Protein AF-A0A9D6XAE0-F1 (afdb_monomer_lite)

Secondary structure (DSSP, 8-state):
-----PPPEEEEEE-S-HHHHHHHHHHHTTSSEEEEEESSTTTT-

Radius of gyration: 13.14 Å; chains: 1; bounding box: 31×17×37 Å

Foldseek 3Di:
DPPDCDPAAEDEAEALDPVVVVVVCVVCVPGSHHYDYDNHPVSVD

Structure (mmCIF, N/CA/C/O backbone):
data_AF-A0A9D6XAE0-F1
#
_entry.id   AF-A0A9D6XAE0-F1
#
loop_
_atom_site.group_PDB
_atom_site.id
_atom_site.type_symbol
_atom_site.label_atom_id
_atom_site.label_alt_id
_atom_site.label_comp_id
_atom_site.label_asym_id
_atom_site.label_entity_id
_atom_site.label_seq_id
_atom_site.pdbx_PDB_ins_code
_atom_site.Cartn_x
_atom_site.Cartn_y
_atom_site.Cartn_z
_atom_site.occupancy
_atom_site.B_iso_or_equiv
_atom_site.auth_seq_id
_atom_site.auth_comp_id
_atom_site.auth_asym_id
_atom_site.auth_atom_id
_atom_site.pdbx_PDB_model_num
ATOM 1 N N . MET A 1 1 ? -21.964 0.444 24.581 1.00 45.84 1 MET A N 1
ATOM 2 C CA . MET A 1 1 ? -21.861 0.920 23.188 1.00 45.84 1 MET A CA 1
ATOM 3 C C . MET A 1 1 ? -20.981 -0.068 22.462 1.00 45.84 1 MET A C 1
ATOM 5 O O . MET A 1 1 ? -19.765 -0.002 22.606 1.00 45.84 1 MET A O 1
ATOM 9 N N . ASP A 1 2 ? -21.600 -1.030 21.784 1.00 50.69 2 ASP A N 1
ATOM 10 C CA . ASP A 1 2 ? -20.891 -1.933 20.887 1.00 50.69 2 ASP A CA 1
ATOM 11 C C . ASP A 1 2 ? -20.163 -1.081 19.850 1.00 50.69 2 ASP A C 1
ATOM 13 O O . ASP A 1 2 ? -20.787 -0.453 18.994 1.00 50.69 2 ASP A O 1
ATOM 17 N N . LYS A 1 3 ? -18.832 -1.016 19.934 1.00 57.62 3 LYS A N 1
ATOM 18 C CA . LYS A 1 3 ? -18.037 -0.642 18.767 1.00 57.62 3 LYS A CA 1
ATOM 19 C C . LYS A 1 3 ? -18.151 -1.828 17.822 1.00 57.62 3 LYS A C 1
ATOM 21 O O . LYS A 1 3 ? -17.300 -2.712 17.842 1.00 57.62 3 LYS A O 1
ATOM 26 N N . GLY A 1 4 ? -19.268 -1.882 17.089 1.00 53.94 4 GLY A N 1
ATOM 27 C CA . GLY A 1 4 ? -19.489 -2.844 16.021 1.00 53.94 4 GLY A CA 1
ATOM 28 C C . GLY A 1 4 ? -18.209 -2.936 15.206 1.00 53.94 4 GLY A C 1
ATOM 29 O O . GLY A 1 4 ? -17.586 -1.912 14.934 1.00 53.94 4 GLY A O 1
ATOM 30 N N . ASN A 1 5 ? -17.766 -4.158 14.941 1.00 60.38 5 ASN A N 1
ATOM 31 C CA . ASN A 1 5 ? -16.522 -4.472 14.258 1.00 60.38 5 ASN A CA 1
ATOM 32 C C . ASN A 1 5 ? -16.508 -3.797 12.874 1.00 60.38 5 ASN A C 1
ATOM 34 O O . ASN A 1 5 ? -16.950 -4.398 11.898 1.00 60.38 5 ASN A O 1
ATOM 38 N N . VAL A 1 6 ? -16.084 -2.529 12.795 1.00 61.78 6 VAL A N 1
ATOM 39 C CA . VAL A 1 6 ? -15.965 -1.803 11.530 1.00 61.78 6 VAL A CA 1
ATOM 40 C C . VAL A 1 6 ? -14.842 -2.498 10.771 1.00 61.78 6 VAL A C 1
ATOM 42 O O . VAL A 1 6 ? -13.716 -2.522 11.279 1.00 61.78 6 VAL A O 1
ATOM 45 N N . PRO A 1 7 ? -15.116 -3.106 9.604 1.00 64.38 7 PRO A N 1
ATOM 46 C CA . PRO A 1 7 ? -14.070 -3.739 8.823 1.00 64.38 7 PRO A CA 1
ATOM 47 C C . PRO A 1 7 ? -12.983 -2.705 8.543 1.00 64.38 7 PRO A C 1
ATOM 49 O O . PRO A 1 7 ? -13.292 -1.585 8.127 1.00 64.38 7 PRO A O 1
ATOM 52 N N . LYS A 1 8 ? -11.717 -3.061 8.785 1.00 73.81 8 LYS A N 1
ATOM 53 C CA . LYS A 1 8 ? -10.604 -2.225 8.332 1.00 73.81 8 LYS A CA 1
ATOM 54 C C . LYS A 1 8 ? -10.768 -2.010 6.833 1.00 73.81 8 LYS A C 1
ATOM 56 O O . LYS A 1 8 ? -10.932 -2.974 6.085 1.00 73.81 8 LYS A O 1
ATOM 61 N N . ALA A 1 9 ? -10.775 -0.752 6.401 1.00 86.62 9 ALA A N 1
ATOM 62 C CA . ALA A 1 9 ? -10.868 -0.462 4.981 1.00 86.62 9 ALA A CA 1
ATOM 63 C C . ALA A 1 9 ? -9.620 -1.022 4.286 1.00 86.62 9 ALA A C 1
ATOM 65 O O . ALA A 1 9 ? -8.507 -0.897 4.800 1.00 86.62 9 ALA A O 1
ATOM 66 N N . LYS A 1 10 ? -9.809 -1.670 3.139 1.00 91.75 10 LYS A N 1
ATOM 67 C CA . LYS A 1 10 ? -8.719 -2.250 2.354 1.00 91.75 10 LYS A CA 1
ATOM 68 C C . LYS A 1 10 ? -8.382 -1.305 1.207 1.00 91.75 10 LYS A C 1
ATOM 70 O O . LYS A 1 10 ? -9.287 -0.862 0.502 1.00 91.75 10 LYS A O 1
ATOM 75 N N . VAL A 1 11 ? -7.104 -0.982 1.043 1.00 92.94 11 VAL A N 1
ATOM 76 C CA . VAL A 1 11 ? -6.608 -0.028 0.041 1.00 92.94 11 VAL A CA 1
ATOM 77 C C . VAL A 1 11 ? -5.650 -0.752 -0.895 1.00 92.94 11 VAL A C 1
ATOM 79 O O . VAL A 1 11 ? -4.700 -1.375 -0.429 1.00 92.94 11 VAL A O 1
ATOM 82 N N . LEU A 1 12 ? -5.891 -0.655 -2.202 1.00 94.12 12 LEU A N 1
ATOM 83 C CA . LEU A 1 12 ? -4.983 -1.135 -3.241 1.00 94.12 12 LEU A CA 1
ATOM 84 C C . LEU A 1 12 ? -4.210 0.054 -3.822 1.00 94.12 12 LEU A C 1
ATOM 86 O O . LEU A 1 12 ? -4.818 1.008 -4.305 1.00 94.12 12 LEU A O 1
ATOM 90 N N . ILE A 1 13 ? -2.883 -0.005 -3.766 1.00 93.44 13 ILE A N 1
ATOM 91 C CA . ILE A 1 13 ? -1.979 0.951 -4.405 1.00 93.44 13 ILE A CA 1
ATOM 92 C C . ILE A 1 13 ? -1.459 0.298 -5.682 1.00 93.44 13 ILE A C 1
ATOM 94 O O . ILE A 1 13 ? -0.737 -0.694 -5.603 1.00 93.44 13 ILE A O 1
ATOM 98 N N . VAL A 1 14 ? -1.807 0.858 -6.838 1.00 93.62 14 VAL A N 1
ATOM 99 C CA . VAL A 1 14 ? -1.298 0.405 -8.138 1.00 93.62 14 VAL A CA 1
ATOM 100 C C . VAL A 1 14 ? -0.424 1.506 -8.708 1.00 93.62 14 VAL A C 1
ATOM 102 O O . VAL A 1 14 ? -0.927 2.580 -9.030 1.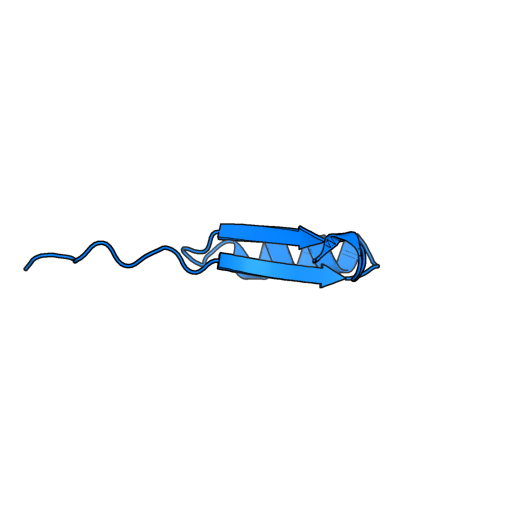00 93.62 14 VAL A O 1
ATOM 105 N N . ASP A 1 15 ? 0.877 1.247 -8.783 1.00 92.94 15 ASP A N 1
ATOM 106 C CA . ASP A 1 15 ? 1.844 2.181 -9.358 1.00 92.94 15 ASP A CA 1
ATOM 107 C C . ASP A 1 15 ? 3.083 1.412 -9.829 1.00 92.94 15 ASP A C 1
ATOM 109 O O . ASP A 1 15 ? 3.615 0.568 -9.095 1.00 92.94 15 ASP A O 1
ATOM 113 N N . ASP A 1 16 ? 3.545 1.693 -11.043 1.00 92.31 16 ASP A N 1
ATOM 114 C CA . ASP A 1 16 ? 4.684 1.022 -11.671 1.00 92.31 16 ASP A CA 1
ATOM 115 C C . ASP A 1 16 ? 6.028 1.480 -11.092 1.00 92.31 16 ASP A C 1
ATOM 117 O O . ASP A 1 16 ? 7.019 0.743 -11.142 1.00 92.31 16 ASP A O 1
ATOM 121 N N . GLN A 1 17 ? 6.065 2.642 -10.436 1.00 95.31 17 GLN A N 1
ATOM 122 C CA . GLN A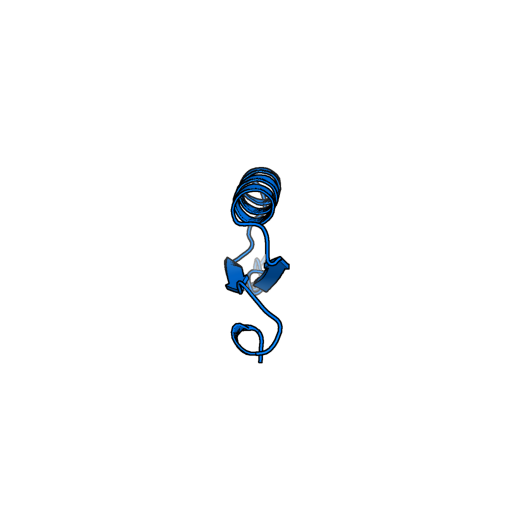 1 17 ? 7.254 3.185 -9.797 1.00 95.31 17 GLN A CA 1
ATOM 123 C C . GLN A 1 17 ? 7.341 2.731 -8.326 1.00 95.31 17 GLN A C 1
ATOM 125 O O . GLN A 1 17 ? 6.576 3.182 -7.469 1.00 95.31 17 GLN A O 1
ATOM 130 N N . PRO A 1 18 ? 8.347 1.915 -7.94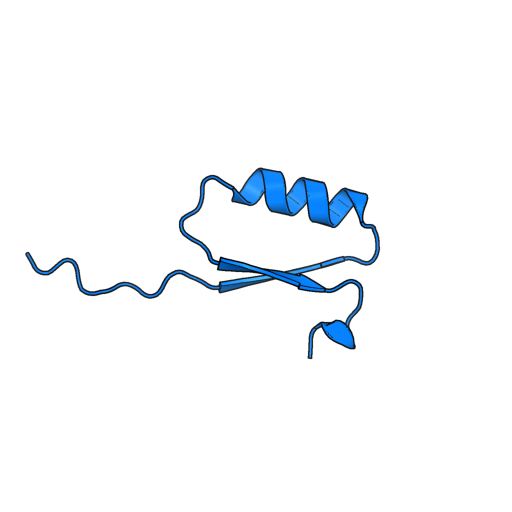2 1.00 92.50 18 PRO A N 1
ATOM 131 C CA . PRO A 1 18 ? 8.483 1.433 -6.560 1.00 92.50 18 PRO A CA 1
ATOM 132 C C . PRO A 1 18 ? 8.623 2.557 -5.524 1.00 92.50 18 PRO A C 1
ATOM 134 O O . PRO A 1 18 ? 8.209 2.419 -4.374 1.00 92.50 18 PRO A O 1
ATOM 137 N N . GLN A 1 19 ? 9.202 3.685 -5.940 1.00 96.12 19 GLN A N 1
ATOM 138 C CA . GLN A 1 19 ? 9.388 4.873 -5.106 1.00 96.12 19 GLN A CA 1
ATOM 139 C C . GLN A 1 19 ? 8.044 5.523 -4.752 1.00 96.12 19 GLN A C 1
ATOM 141 O O . GLN A 1 19 ? 7.854 5.951 -3.613 1.00 96.12 19 GLN A O 1
ATOM 146 N N . MET A 1 20 ? 7.099 5.542 -5.698 1.00 95.94 20 MET A N 1
ATOM 147 C CA . MET A 1 20 ? 5.767 6.097 -5.484 1.00 95.94 20 MET A CA 1
ATOM 148 C C . MET A 1 20 ? 4.940 5.203 -4.559 1.00 95.94 20 MET A C 1
ATOM 150 O O . MET A 1 20 ? 4.344 5.700 -3.603 1.00 95.94 20 MET A O 1
ATOM 154 N N . ARG A 1 21 ? 4.997 3.873 -4.735 1.00 94.69 21 ARG A N 1
ATOM 155 C CA . ARG A 1 21 ? 4.351 2.929 -3.801 1.00 94.69 21 ARG A CA 1
ATOM 156 C C . ARG A 1 21 ? 4.857 3.095 -2.369 1.00 94.69 21 ARG A C 1
ATOM 158 O O . ARG A 1 21 ? 4.061 3.191 -1.435 1.00 94.69 21 ARG A O 1
ATOM 165 N N . ALA A 1 22 ? 6.174 3.222 -2.194 1.00 94.56 22 ALA A N 1
ATOM 166 C CA . ALA A 1 22 ? 6.776 3.456 -0.883 1.00 94.56 22 ALA A CA 1
ATOM 167 C C . ALA A 1 22 ? 6.318 4.785 -0.252 1.00 94.56 22 ALA A C 1
ATOM 169 O O . ALA A 1 22 ? 6.020 4.823 0.947 1.00 94.56 22 ALA A O 1
ATOM 170 N N . PHE A 1 23 ? 6.228 5.854 -1.050 1.00 97.00 23 PHE A N 1
ATOM 171 C CA . PHE A 1 23 ? 5.723 7.155 -0.611 1.00 97.00 23 PHE A CA 1
ATOM 172 C C . PHE A 1 23 ? 4.253 7.082 -0.170 1.00 97.00 23 PHE A C 1
ATOM 174 O O . PHE A 1 23 ? 3.919 7.506 0.939 1.00 97.00 23 PHE A O 1
ATOM 181 N N . LEU A 1 24 ? 3.387 6.474 -0.985 1.00 95.25 24 LEU A N 1
ATOM 182 C CA . LEU A 1 24 ? 1.961 6.312 -0.687 1.00 95.25 24 LEU A CA 1
ATOM 183 C C . LEU A 1 24 ? 1.734 5.439 0.555 1.00 95.25 24 LEU A C 1
ATOM 185 O O . LEU A 1 24 ? 0.963 5.806 1.444 1.00 95.25 24 LEU A O 1
ATOM 189 N N . ARG A 1 25 ? 2.474 4.333 0.691 1.00 94.19 25 ARG A N 1
ATOM 190 C CA . ARG A 1 25 ? 2.451 3.497 1.899 1.00 94.19 25 ARG A CA 1
ATOM 191 C C . ARG A 1 25 ? 2.859 4.283 3.147 1.00 94.19 25 ARG A C 1
ATOM 193 O O . ARG A 1 25 ? 2.246 4.114 4.202 1.00 94.19 25 ARG A O 1
ATOM 200 N N . ALA A 1 26 ? 3.879 5.137 3.053 1.00 95.19 26 ALA A N 1
ATOM 201 C CA . ALA A 1 26 ? 4.302 5.976 4.171 1.00 95.19 26 ALA A CA 1
ATOM 202 C C . ALA A 1 26 ? 3.219 6.995 4.563 1.00 95.19 26 ALA A C 1
ATOM 204 O O . ALA A 1 26 ? 2.945 7.151 5.755 1.00 95.19 26 ALA A O 1
ATOM 205 N N . ALA A 1 27 ? 2.565 7.620 3.580 1.00 94.31 27 ALA A N 1
ATOM 206 C CA . ALA A 1 27 ? 1.469 8.562 3.805 1.00 94.31 27 ALA A CA 1
ATOM 207 C C . ALA A 1 27 ? 0.249 7.904 4.481 1.00 94.31 27 ALA A C 1
ATOM 209 O O . ALA A 1 27 ? -0.420 8.532 5.301 1.00 94.31 27 ALA A O 1
ATOM 210 N N . LEU A 1 28 ? -0.013 6.626 4.190 1.00 91.69 28 LEU A N 1
ATOM 211 C CA . LEU A 1 28 ? -1.166 5.881 4.710 1.00 91.69 28 LEU A CA 1
ATOM 212 C C . LEU A 1 28 ? -0.902 5.146 6.037 1.00 91.69 28 LEU A C 1
ATOM 214 O O . LEU A 1 28 ? -1.844 4.649 6.650 1.00 91.69 28 LEU A O 1
ATOM 218 N N . LYS A 1 29 ? 0.344 5.107 6.531 1.00 89.50 29 LYS A N 1
ATOM 219 C CA . LYS A 1 29 ? 0.756 4.344 7.731 1.00 89.50 29 LYS A CA 1
ATOM 220 C C . LYS A 1 29 ? -0.039 4.676 9.007 1.00 89.50 29 LYS A C 1
ATOM 222 O O . LYS A 1 29 ? -0.107 3.850 9.913 1.00 89.50 29 LYS A O 1
ATOM 227 N N . GLY A 1 30 ? -0.606 5.880 9.102 1.00 86.56 30 GLY A N 1
ATOM 228 C CA . GLY A 1 30 ? -1.399 6.329 10.254 1.00 86.56 30 GLY A CA 1
ATOM 229 C C . GLY A 1 30 ? -2.878 5.939 10.209 1.00 86.56 30 GLY A C 1
ATOM 230 O O . GLY A 1 30 ? -3.592 6.161 11.186 1.00 86.56 30 GLY A O 1
ATOM 231 N N . LEU A 1 31 ? -3.354 5.385 9.093 1.00 88.19 31 LEU A N 1
ATOM 232 C CA . LEU A 1 31 ? -4.752 5.016 8.926 1.00 88.19 31 LEU A CA 1
ATOM 233 C C . LEU A 1 31 ? -4.974 3.550 9.328 1.00 88.19 31 LEU A C 1
ATOM 235 O O . LEU A 1 31 ? -4.116 2.705 9.072 1.00 88.19 31 LEU A O 1
ATOM 239 N N . PRO A 1 32 ? -6.128 3.210 9.929 1.00 88.88 32 PRO A N 1
ATOM 240 C CA . PRO A 1 32 ? -6.477 1.834 10.278 1.00 88.88 32 PRO A CA 1
ATOM 241 C C . PRO A 1 32 ? -6.954 1.059 9.037 1.00 88.88 32 PRO A C 1
ATOM 243 O O . PRO A 1 32 ? -8.090 0.587 8.983 1.00 88.88 32 PRO A O 1
ATOM 246 N N . VAL A 1 33 ? -6.087 0.964 8.029 1.00 90.69 33 VAL A N 1
ATOM 247 C CA . VAL A 1 33 ? -6.366 0.338 6.734 1.00 90.69 33 VAL A CA 1
ATOM 248 C C . VAL A 1 33 ? -5.385 -0.789 6.447 1.00 90.69 33 VAL A C 1
ATOM 250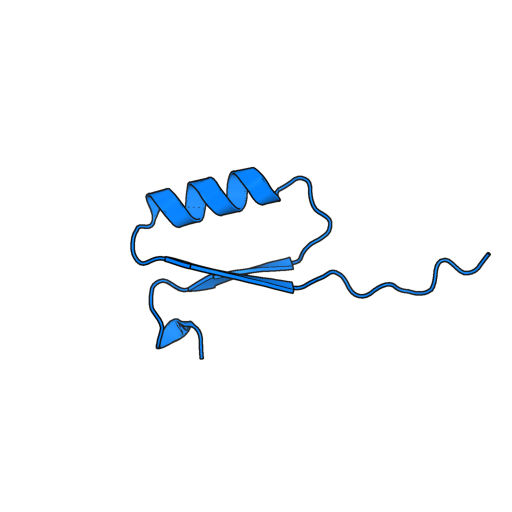 O O . VAL A 1 33 ? -4.232 -0.746 6.877 1.00 90.69 33 VAL A O 1
ATOM 253 N N . ASP A 1 34 ? -5.843 -1.783 5.696 1.00 91.06 34 ASP A N 1
ATOM 254 C CA . ASP A 1 34 ? -4.995 -2.862 5.201 1.00 91.06 34 ASP A CA 1
ATOM 255 C C . ASP A 1 34 ? -4.541 -2.510 3.777 1.00 91.06 34 ASP A C 1
ATOM 257 O O . ASP A 1 34 ? -5.361 -2.382 2.866 1.00 91.06 34 ASP A O 1
ATOM 261 N N . ILE A 1 35 ? -3.234 -2.308 3.598 1.00 91.62 35 ILE A N 1
ATOM 262 C CA . ILE A 1 35 ? -2.639 -1.879 2.326 1.00 91.62 35 ILE A CA 1
ATOM 263 C C . ILE A 1 35 ? -2.206 -3.106 1.520 1.00 91.62 35 ILE A C 1
ATOM 265 O O . ILE A 1 35 ? -1.500 -3.975 2.033 1.00 91.62 35 ILE A O 1
ATOM 269 N N . VAL A 1 36 ? -2.599 -3.138 0.250 1.00 92.88 36 VAL A N 1
ATOM 270 C CA . VAL A 1 36 ? -2.111 -4.062 -0.778 1.00 92.88 36 VAL A CA 1
ATOM 271 C C . VAL A 1 36 ? -1.441 -3.234 -1.870 1.00 92.88 36 VAL A C 1
ATOM 273 O O . VAL A 1 36 ? -1.929 -2.162 -2.218 1.00 92.88 36 VAL A O 1
ATOM 276 N N . GLU A 1 37 ? -0.320 -3.711 -2.397 1.00 90.38 37 GLU A N 1
ATOM 277 C CA . GLU A 1 37 ? 0.428 -3.053 -3.469 1.00 90.38 37 GLU A CA 1
ATOM 278 C C . GLU A 1 37 ? 0.439 -3.945 -4.713 1.00 90.38 37 GLU A C 1
ATOM 280 O O . GLU A 1 37 ? 0.596 -5.159 -4.589 1.00 90.38 37 GLU A O 1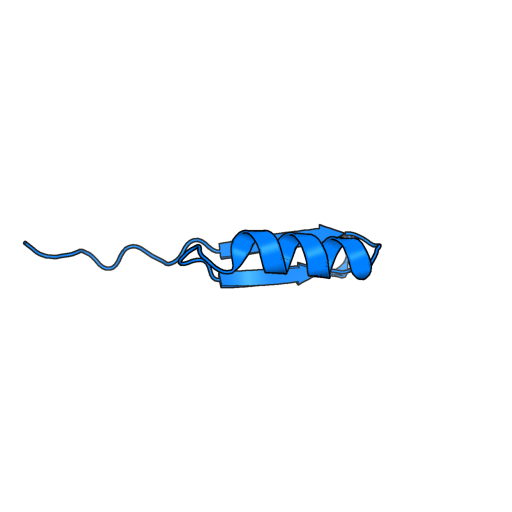
ATOM 285 N N . ALA A 1 38 ? 0.317 -3.335 -5.889 1.00 91.31 38 ALA A N 1
ATOM 286 C CA . ALA A 1 38 ? 0.504 -3.971 -7.188 1.00 91.31 38 ALA A CA 1
ATOM 287 C C . ALA A 1 38 ? 1.438 -3.106 -8.050 1.00 91.31 38 ALA A C 1
ATOM 289 O O . ALA A 1 38 ? 1.377 -1.873 -8.001 1.00 91.31 38 ALA A O 1
ATOM 290 N N . GLY A 1 39 ? 2.336 -3.752 -8.799 1.00 84.19 39 GLY A N 1
ATOM 291 C CA . GLY A 1 39 ? 3.276 -3.071 -9.697 1.00 84.19 39 GLY A CA 1
ATOM 292 C C . GLY A 1 39 ? 2.679 -2.742 -11.063 1.00 84.19 39 GLY A C 1
ATOM 293 O O . GLY A 1 39 ? 3.215 -1.901 -11.775 1.00 84.19 39 GLY A O 1
ATOM 294 N N . ASP A 1 40 ? 1.569 -3.378 -11.421 1.00 79.75 40 ASP A N 1
ATOM 295 C CA . ASP A 1 40 ? 0.847 -3.134 -12.659 1.00 79.75 40 ASP A CA 1
ATOM 296 C C . ASP A 1 40 ? -0.638 -3.520 -12.515 1.00 79.75 40 ASP A C 1
ATOM 298 O O . ASP A 1 40 ? -1.094 -3.986 -11.468 1.00 79.75 40 ASP A O 1
ATOM 302 N N . GLY A 1 41 ? -1.418 -3.277 -13.571 1.00 70.38 41 GLY A N 1
ATOM 303 C CA . GLY A 1 41 ? -2.847 -3.589 -13.600 1.00 70.38 41 GLY A CA 1
ATOM 304 C C . GLY A 1 41 ? -3.178 -5.080 -13.739 1.00 70.38 41 GLY A C 1
ATOM 305 O O . GLY A 1 41 ? -4.335 -5.440 -13.539 1.00 70.38 41 GLY A O 1
ATOM 306 N N . LEU A 1 42 ? -2.209 -5.933 -14.089 1.00 75.19 42 LEU A N 1
ATOM 307 C CA . LEU A 1 42 ? -2.389 -7.387 -14.166 1.00 75.19 42 LEU A CA 1
ATOM 308 C C . LEU A 1 42 ? -2.227 -8.019 -12.778 1.00 75.19 42 LEU A C 1
ATOM 310 O O . LEU A 1 42 ? -3.010 -8.892 -12.417 1.00 75.19 42 LEU A O 1
ATOM 314 N N . ASP A 1 43 ? -1.286 -7.512 -11.983 1.00 69.19 43 ASP A N 1
ATOM 315 C CA . ASP A 1 43 ? -1.077 -7.851 -10.571 1.00 69.19 43 ASP A CA 1
ATOM 316 C C . ASP A 1 43 ? -2.208 -7.330 -9.662 1.00 69.19 43 ASP A C 1
ATOM 318 O O . ASP A 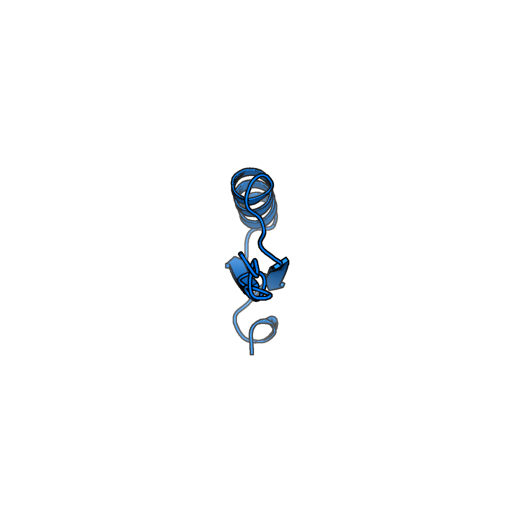1 43 ? -2.371 -7.789 -8.531 1.00 69.19 43 ASP A O 1
ATOM 322 N N . ALA A 1 44 ? -2.973 -6.342 -10.136 1.00 73.56 44 ALA A N 1
ATOM 323 C CA . ALA A 1 44 ? -4.057 -5.686 -9.405 1.00 73.56 44 ALA A CA 1
ATOM 324 C C . ALA A 1 44 ? -5.433 -6.376 -9.530 1.00 73.56 44 ALA A C 1
ATOM 326 O O . ALA A 1 44 ? -6.373 -5.943 -8.854 1.00 73.56 44 ALA A O 1
ATOM 327 N N . MET A 1 45 ? -5.569 -7.371 -10.417 1.00 63.72 45 MET A N 1
ATOM 328 C CA . MET A 1 45 ? -6.835 -8.060 -10.732 1.00 63.72 45 MET A CA 1
ATOM 329 C C . MET A 1 45 ? -7.191 -9.183 -9.754 1.00 63.72 45 MET A C 1
ATOM 331 O O . MET A 1 45 ? -6.276 -9.847 -9.219 1.00 63.72 45 MET A O 1
#

Sequence (45 aa):
MDKGNVPKAKVLIVDDQPQMRAFLRAALKGLPVDIVEAGDGLDAM

pLDDT: mean 83.56, std 14.23, range [45.84, 97.0]